Protein AF-A0A7W0WLI1-F1 (afdb_monomer_lite)

Structure (mmCIF, N/CA/C/O backbone):
data_AF-A0A7W0WLI1-F1
#
_entry.id   AF-A0A7W0WLI1-F1
#
loop_
_atom_site.group_PDB
_atom_site.id
_atom_site.type_symbol
_atom_site.label_atom_id
_atom_site.label_alt_id
_atom_site.label_comp_id
_atom_site.label_asym_id
_atom_site.label_entity_id
_atom_site.label_seq_id
_atom_site.pdbx_PDB_ins_code
_atom_site.Cartn_x
_atom_site.Cartn_y
_atom_site.Cartn_z
_atom_site.occupancy
_atom_site.B_iso_or_equiv
_atom_site.auth_seq_id
_atom_site.auth_comp_id
_atom_site.auth_asym_id
_atom_site.auth_atom_id
_atom_site.pdbx_PDB_model_num
ATOM 1 N N . GLN A 1 1 ? -2.106 -6.537 -14.345 1.00 64.06 1 GLN A N 1
ATOM 2 C CA . GLN A 1 1 ? -3.451 -6.701 -13.709 1.00 64.06 1 GLN A CA 1
ATOM 3 C C . GLN A 1 1 ? -3.476 -7.639 -12.492 1.00 64.06 1 GLN A C 1
ATOM 5 O O . GLN A 1 1 ? -4.203 -7.353 -11.544 1.00 64.06 1 GLN A O 1
ATOM 10 N N . GLY A 1 2 ? -2.747 -8.766 -12.488 1.00 90.25 2 GLY A N 1
ATOM 11 C CA . GLY A 1 2 ? -2.729 -9.686 -11.337 1.00 90.25 2 GLY A CA 1
ATOM 12 C C . GLY A 1 2 ? -2.161 -9.052 -10.061 1.00 90.25 2 GLY A C 1
ATOM 13 O O . GLY A 1 2 ? -2.752 -9.200 -8.993 1.00 90.25 2 GLY A O 1
ATOM 14 N N . GLY A 1 3 ? -1.083 -8.267 -10.191 1.00 93.88 3 GLY A N 1
ATOM 15 C CA . GLY A 1 3 ? -0.453 -7.566 -9.068 1.00 93.88 3 GLY A CA 1
ATOM 16 C C . GLY A 1 3 ? -1.407 -6.617 -8.340 1.00 93.88 3 GLY A C 1
ATOM 17 O O . GLY A 1 3 ? -1.482 -6.650 -7.117 1.00 93.88 3 GLY A O 1
ATOM 18 N N . ALA A 1 4 ? -2.222 -5.858 -9.082 1.00 95.69 4 ALA A N 1
ATOM 19 C CA . ALA A 1 4 ? -3.201 -4.935 -8.502 1.00 95.69 4 ALA A CA 1
ATOM 20 C C . ALA A 1 4 ? -4.261 -5.655 -7.653 1.00 95.69 4 ALA A C 1
ATOM 22 O O . ALA A 1 4 ? -4.598 -5.194 -6.566 1.00 95.69 4 ALA A O 1
ATOM 23 N N . ARG A 1 5 ? -4.748 -6.821 -8.104 1.00 97.81 5 ARG A N 1
ATOM 24 C CA . ARG A 1 5 ? -5.717 -7.620 -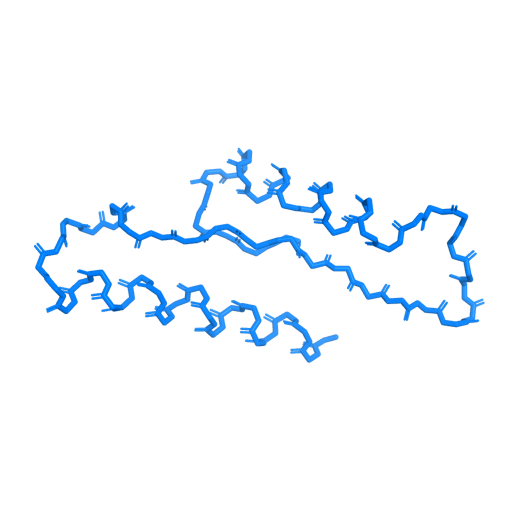7.333 1.00 97.81 5 ARG A CA 1
ATOM 25 C C . ARG A 1 5 ? -5.113 -8.154 -6.036 1.00 97.81 5 ARG A C 1
ATOM 27 O O . ARG A 1 5 ? -5.771 -8.115 -5.002 1.00 97.81 5 ARG A O 1
ATOM 34 N N . VAL A 1 6 ? -3.873 -8.643 -6.087 1.00 98.19 6 VAL A N 1
ATOM 35 C CA . VAL A 1 6 ? -3.165 -9.142 -4.897 1.00 98.19 6 VAL A CA 1
ATOM 36 C C . VAL A 1 6 ? -2.887 -8.003 -3.917 1.00 98.19 6 VAL A C 1
ATOM 38 O O . VAL A 1 6 ? -3.137 -8.157 -2.723 1.00 98.19 6 VAL A O 1
ATOM 41 N N . ALA A 1 7 ? -2.432 -6.850 -4.411 1.00 98.19 7 ALA A N 1
ATOM 42 C CA . ALA A 1 7 ? -2.199 -5.664 -3.594 1.00 98.19 7 ALA A CA 1
ATOM 43 C C . ALA A 1 7 ? -3.483 -5.206 -2.886 1.00 98.19 7 ALA A C 1
ATOM 45 O O . ALA A 1 7 ? -3.468 -4.979 -1.678 1.00 98.19 7 ALA A O 1
ATOM 46 N N . GLU A 1 8 ? -4.611 -5.150 -3.595 1.00 98.44 8 GLU A N 1
ATOM 47 C CA . GLU A 1 8 ? -5.882 -4.739 -2.994 1.00 98.44 8 GLU A CA 1
ATOM 48 C C . GLU A 1 8 ? -6.397 -5.757 -1.964 1.00 98.44 8 GLU A C 1
ATOM 50 O O . GLU A 1 8 ? -6.868 -5.376 -0.891 1.00 98.44 8 GLU A O 1
ATOM 55 N N . ALA A 1 9 ? -6.232 -7.057 -2.229 1.00 98.50 9 ALA A N 1
ATOM 56 C CA . ALA A 1 9 ? -6.564 -8.101 -1.261 1.00 98.50 9 ALA A CA 1
ATOM 57 C C . ALA A 1 9 ? -5.714 -7.994 0.019 1.00 98.50 9 ALA A C 1
ATOM 59 O O . ALA A 1 9 ? -6.245 -8.125 1.124 1.00 98.50 9 ALA A O 1
ATOM 60 N N . LEU A 1 10 ? -4.413 -7.708 -0.109 1.00 98.50 10 LEU A N 1
ATOM 61 C CA . LEU A 1 10 ? -3.525 -7.461 1.030 1.00 98.50 10 LEU A CA 1
ATOM 62 C C . LEU A 1 10 ? -3.942 -6.211 1.809 1.00 98.50 10 LEU A C 1
ATOM 64 O O . LEU A 1 10 ? -4.029 -6.259 3.038 1.00 98.50 10 LEU A O 1
ATOM 68 N N . ARG A 1 11 ? -4.246 -5.115 1.104 1.00 98.62 11 ARG A N 1
ATOM 69 C CA . ARG A 1 11 ? -4.693 -3.855 1.704 1.00 98.62 11 ARG A CA 1
ATOM 70 C C . ARG A 1 11 ? -5.947 -4.058 2.556 1.00 98.62 11 ARG A C 1
ATOM 72 O O . ARG A 1 11 ? -5.949 -3.725 3.742 1.00 98.62 11 ARG A O 1
ATOM 79 N N . ALA A 1 12 ? -6.976 -4.677 1.978 1.00 98.38 12 ALA A N 1
ATOM 80 C CA . ALA A 1 12 ? -8.222 -4.985 2.672 1.00 98.38 12 ALA A CA 1
ATOM 81 C C . ALA A 1 12 ? -8.025 -5.995 3.819 1.00 98.38 12 ALA A C 1
ATOM 83 O O . ALA A 1 12 ? -8.641 -5.864 4.880 1.00 98.38 12 ALA A O 1
ATOM 84 N N . GLY A 1 13 ? -7.150 -6.989 3.631 1.00 98.56 13 GLY A N 1
ATOM 85 C CA . GLY A 1 13 ? -6.830 -7.999 4.638 1.00 98.56 13 GLY A CA 1
ATOM 86 C C . GLY A 1 13 ? -6.179 -7.408 5.889 1.00 98.56 13 GLY A C 1
ATOM 87 O O . GLY A 1 13 ? -6.610 -7.715 7.002 1.00 98.56 13 GLY A O 1
ATOM 88 N N . ILE A 1 14 ? -5.192 -6.523 5.719 1.00 98.44 14 ILE A N 1
ATOM 89 C CA . ILE A 1 14 ? -4.508 -5.834 6.826 1.00 98.44 14 ILE A CA 1
ATOM 90 C C . ILE A 1 14 ? -5.486 -4.945 7.598 1.00 98.44 14 ILE A C 1
ATOM 92 O O . ILE A 1 14 ? -5.545 -5.018 8.826 1.00 98.44 14 ILE A O 1
ATOM 96 N N . GLU A 1 15 ? -6.319 -4.178 6.894 1.00 98.25 15 GLU A N 1
ATOM 97 C CA . GLU A 1 15 ? -7.363 -3.367 7.527 1.00 98.25 15 GLU A CA 1
ATOM 98 C C . GLU A 1 15 ? -8.354 -4.242 8.326 1.00 98.25 15 GLU A C 1
ATOM 100 O O . GLU A 1 15 ? -8.736 -3.922 9.456 1.00 98.25 15 GLU A O 1
ATOM 105 N N . GLY A 1 16 ? -8.726 -5.404 7.778 1.00 98.31 16 GLY A N 1
ATOM 106 C CA . GLY A 1 16 ? -9.575 -6.389 8.448 1.00 98.31 16 GLY A CA 1
ATOM 107 C C . GLY A 1 16 ? -8.935 -7.030 9.686 1.00 98.31 16 GLY A C 1
ATOM 108 O O . GLY A 1 16 ? -9.636 -7.292 10.665 1.00 98.31 16 GLY A O 1
ATOM 109 N N . VAL A 1 17 ? -7.620 -7.274 9.683 1.00 98.31 17 VAL A N 1
ATOM 110 C CA . VAL A 1 17 ? -6.872 -7.718 10.876 1.00 98.31 17 VAL A CA 1
ATOM 111 C C . VAL A 1 17 ? -6.942 -6.654 11.967 1.00 98.31 17 VAL A C 1
ATOM 113 O O . VAL A 1 17 ? -7.285 -6.989 13.098 1.00 98.31 17 VAL A O 1
ATOM 116 N N . GLY A 1 18 ? -6.701 -5.383 11.627 1.00 97.88 18 GLY A N 1
ATOM 117 C CA . GLY A 1 18 ? -6.779 -4.271 12.577 1.00 97.88 18 GLY A CA 1
ATOM 118 C C . GLY A 1 18 ? -8.119 -4.222 13.312 1.00 97.88 18 GLY A C 1
ATOM 119 O O . GLY A 1 18 ? -8.154 -4.183 14.542 1.00 97.88 18 GLY A O 1
ATOM 120 N N . ARG A 1 19 ? -9.225 -4.340 12.564 1.00 97.00 19 ARG A N 1
ATOM 121 C CA . ARG A 1 19 ? -10.575 -4.407 13.146 1.00 97.00 19 ARG A CA 1
ATOM 122 C C . ARG A 1 19 ? -10.769 -5.614 14.066 1.00 97.00 19 ARG A C 1
ATOM 124 O O . ARG A 1 19 ? -11.315 -5.458 15.152 1.00 97.00 19 ARG A O 1
ATOM 131 N N . ARG A 1 20 ? -10.315 -6.810 13.667 1.00 98.00 20 ARG A N 1
ATOM 132 C CA . ARG A 1 20 ? -10.436 -8.033 14.491 1.00 98.00 20 ARG A CA 1
ATOM 133 C C . ARG A 1 20 ? -9.649 -7.960 15.798 1.00 98.00 20 ARG A C 1
ATOM 135 O O . ARG A 1 20 ? -10.047 -8.593 16.767 1.00 98.00 20 ARG A O 1
ATOM 142 N N . LEU A 1 21 ? -8.561 -7.195 15.823 1.00 97.94 21 LEU A N 1
ATOM 143 C CA . LEU A 1 21 ? -7.760 -6.953 17.024 1.00 97.94 21 LEU A CA 1
ATOM 144 C C . LEU A 1 21 ? -8.326 -5.831 17.916 1.00 97.94 21 LEU A C 1
ATOM 146 O O . LEU A 1 21 ? -7.755 -5.552 18.964 1.00 97.94 21 LEU A O 1
ATOM 150 N N . GLY A 1 22 ? -9.436 -5.195 17.526 1.00 97.56 22 GLY A N 1
ATOM 151 C CA . GLY A 1 22 ? -10.094 -4.150 18.314 1.00 97.56 22 GLY A CA 1
ATOM 152 C C . GLY A 1 22 ? -9.509 -2.746 18.137 1.00 97.56 22 GLY A C 1
ATOM 153 O O . GLY A 1 22 ? -9.845 -1.851 18.911 1.00 97.56 22 GLY A O 1
ATOM 154 N N . TYR A 1 23 ? -8.659 -2.516 17.131 1.00 98.06 23 TYR A N 1
ATOM 155 C CA . TYR A 1 23 ? -8.184 -1.167 16.824 1.00 98.06 23 TYR A CA 1
ATOM 156 C C . TYR A 1 23 ? -9.290 -0.314 16.176 1.00 98.06 23 TYR A C 1
ATOM 158 O O . TYR A 1 23 ? -10.101 -0.844 15.407 1.00 98.06 23 TYR A O 1
ATOM 166 N N . PRO A 1 24 ? -9.300 1.014 16.413 1.00 97.00 24 PRO A N 1
ATOM 167 C CA . PRO A 1 24 ? -10.151 1.943 15.679 1.00 97.00 24 PRO A CA 1
ATOM 168 C C . PRO A 1 24 ? -10.038 1.771 14.160 1.00 97.00 24 PRO A C 1
ATOM 170 O O . PRO A 1 24 ? -8.961 1.492 13.623 1.00 97.00 24 PRO A O 1
ATOM 173 N N . ALA A 1 25 ? -11.155 1.971 13.457 1.00 92.56 25 ALA A N 1
ATOM 174 C CA . ALA A 1 25 ? -11.193 1.887 12.001 1.00 92.56 25 ALA A CA 1
ATOM 175 C C . ALA A 1 25 ? -10.170 2.846 11.369 1.00 92.56 25 ALA A C 1
ATOM 177 O O . ALA A 1 25 ? -10.068 4.008 11.758 1.00 92.56 25 ALA A O 1
ATOM 178 N N . GLY A 1 26 ? -9.396 2.343 10.406 1.00 92.94 26 GLY A N 1
ATOM 179 C CA . GLY A 1 26 ? -8.358 3.116 9.723 1.00 92.94 26 GLY A CA 1
ATOM 180 C C . GLY A 1 26 ? -7.048 3.296 10.501 1.00 92.94 26 GLY A C 1
ATOM 181 O O . GLY A 1 26 ? -6.084 3.782 9.913 1.00 92.94 26 GLY A O 1
ATOM 182 N N . LEU A 1 27 ? -6.9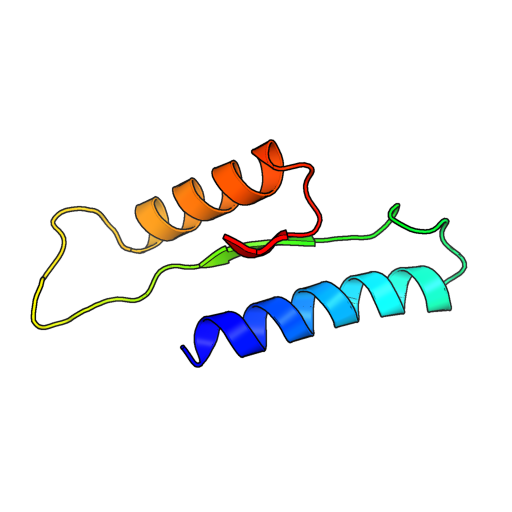61 2.873 11.773 1.00 97.00 27 LEU A N 1
ATOM 183 C CA . LEU A 1 27 ? -5.726 3.006 12.557 1.00 97.00 27 LEU A CA 1
ATOM 184 C C . LEU A 1 27 ? -4.611 2.088 12.036 1.00 97.00 27 LEU A C 1
ATOM 186 O O . LEU A 1 27 ? -3.466 2.513 11.906 1.00 97.00 27 LEU A O 1
ATOM 190 N N . VAL A 1 28 ? -4.950 0.835 11.721 1.00 97.94 28 VAL A N 1
ATOM 191 C CA . VAL A 1 28 ? -4.021 -0.145 11.143 1.00 97.94 28 VAL A CA 1
ATOM 192 C C . VAL A 1 28 ? -4.395 -0.365 9.683 1.00 97.94 28 VAL A C 1
ATOM 194 O O . VAL A 1 28 ? -5.401 -1.001 9.375 1.00 97.94 28 VAL A O 1
ATOM 197 N N . THR A 1 29 ? -3.589 0.194 8.785 1.00 98.50 29 THR A N 1
ATOM 198 C CA . THR A 1 29 ? -3.764 0.118 7.329 1.00 98.50 29 THR A CA 1
ATOM 199 C C . THR A 1 29 ? -2.408 -0.010 6.639 1.00 98.50 29 THR A C 1
ATOM 201 O O . THR A 1 29 ? -1.359 0.102 7.275 1.00 98.50 29 THR A O 1
ATOM 204 N N . VAL A 1 30 ? -2.416 -0.232 5.325 1.00 98.56 30 VAL A N 1
ATOM 205 C CA . VAL A 1 30 ? -1.204 -0.248 4.500 1.00 98.56 30 VAL A CA 1
ATOM 206 C C . VAL A 1 30 ? -1.420 0.584 3.239 1.00 98.56 30 VAL A C 1
ATOM 208 O O . VAL A 1 30 ? -2.515 0.620 2.689 1.00 98.56 30 VAL A O 1
ATOM 211 N N . SER A 1 31 ? -0.382 1.284 2.787 1.00 98.69 31 SER A N 1
ATOM 212 C CA . SER A 1 31 ? -0.332 1.868 1.439 1.00 98.69 31 SER A CA 1
ATOM 213 C C . SER A 1 31 ? 0.654 1.058 0.616 1.00 98.69 31 SER A C 1
ATOM 215 O O . SER A 1 31 ? 1.714 0.710 1.135 1.00 98.69 31 SER A O 1
ATOM 217 N N . ILE A 1 32 ? 0.305 0.737 -0.625 1.00 98.69 32 ILE A N 1
ATOM 218 C CA . ILE A 1 32 ? 1.081 -0.163 -1.479 1.00 98.69 32 ILE A CA 1
ATOM 219 C C . ILE A 1 32 ? 1.364 0.554 -2.796 1.00 98.69 32 ILE A C 1
ATOM 221 O O . ILE A 1 32 ? 0.446 1.080 -3.419 1.00 98.69 32 ILE A O 1
ATOM 225 N N . GLY A 1 33 ? 2.631 0.579 -3.201 1.00 98.19 33 GLY A N 1
ATOM 226 C CA . GLY A 1 33 ? 3.033 0.983 -4.543 1.00 98.19 33 GLY A CA 1
ATOM 227 C C . GLY A 1 33 ? 3.251 -0.239 -5.420 1.00 98.19 33 GLY A C 1
ATOM 228 O O . GLY A 1 33 ? 3.933 -1.177 -5.002 1.00 98.19 33 GLY A O 1
ATOM 229 N N . LEU A 1 34 ? 2.669 -0.238 -6.614 1.00 96.75 34 LEU A N 1
ATOM 230 C CA . LEU A 1 34 ? 2.777 -1.312 -7.586 1.00 96.75 34 LEU A CA 1
ATOM 231 C C . LEU A 1 34 ? 3.507 -0.822 -8.840 1.00 96.75 34 LEU A C 1
ATOM 233 O O . LEU A 1 34 ? 3.229 0.248 -9.372 1.00 96.75 34 LEU A O 1
ATOM 237 N N . ALA A 1 35 ? 4.413 -1.649 -9.350 1.00 94.25 35 ALA A N 1
ATOM 238 C CA . ALA A 1 35 ? 4.986 -1.481 -10.675 1.00 94.25 35 ALA A CA 1
ATOM 239 C C . ALA A 1 35 ? 4.987 -2.829 -11.402 1.00 94.25 35 ALA A C 1
ATOM 241 O O . ALA A 1 35 ? 5.181 -3.877 -10.783 1.00 94.25 35 ALA A O 1
ATOM 242 N N . GLU A 1 36 ? 4.756 -2.800 -12.711 1.00 91.38 36 GLU A N 1
ATOM 243 C CA . GLU A 1 36 ? 4.848 -3.967 -13.588 1.00 91.38 36 GLU A CA 1
ATOM 244 C C . GLU A 1 36 ? 6.021 -3.743 -14.553 1.00 91.38 36 GLU A C 1
ATOM 246 O O . GLU A 1 36 ? 6.184 -2.655 -15.102 1.00 91.38 36 GLU A O 1
ATOM 251 N N . PHE A 1 37 ? 6.863 -4.762 -14.720 1.00 88.06 37 PHE A N 1
ATOM 252 C CA . PHE A 1 37 ? 7.934 -4.747 -15.713 1.00 88.06 37 PHE A CA 1
ATOM 253 C C . PHE A 1 37 ? 7.369 -5.167 -17.071 1.00 88.06 37 PHE A C 1
ATOM 255 O O . PHE A 1 37 ? 6.776 -6.245 -17.168 1.00 88.06 37 PHE A O 1
ATOM 262 N N . ASP A 1 38 ? 7.574 -4.354 -18.111 1.00 85.31 38 ASP A N 1
ATOM 263 C CA . ASP A 1 38 ? 7.263 -4.735 -19.490 1.00 85.31 38 ASP A CA 1
ATOM 264 C C . ASP A 1 38 ? 8.564 -5.047 -20.253 1.00 85.31 38 ASP A C 1
ATOM 266 O O . ASP A 1 38 ? 9.361 -4.145 -20.501 1.00 85.31 38 ASP A O 1
ATOM 270 N N . PRO A 1 39 ? 8.804 -6.305 -20.664 1.00 82.06 39 PRO A N 1
ATOM 271 C CA . PRO A 1 39 ? 9.997 -6.660 -21.431 1.00 82.06 39 PRO A CA 1
ATOM 272 C C . PRO A 1 39 ? 10.022 -6.061 -22.847 1.00 82.06 39 PRO A C 1
ATOM 274 O O . PRO A 1 39 ? 11.072 -6.074 -23.486 1.00 82.06 39 PRO A O 1
ATOM 277 N N . ARG A 1 40 ? 8.887 -5.573 -23.366 1.00 86.25 40 ARG A N 1
ATOM 278 C CA . ARG A 1 40 ? 8.785 -4.931 -24.690 1.00 86.25 40 ARG A CA 1
ATOM 279 C C . ARG A 1 40 ? 9.097 -3.440 -24.632 1.00 86.25 40 ARG A C 1
ATOM 281 O O . ARG A 1 40 ? 9.461 -2.859 -25.649 1.00 86.25 40 ARG A O 1
ATOM 288 N N . GLU A 1 41 ? 8.974 -2.852 -23.449 1.00 76.19 41 GLU A N 1
ATOM 289 C CA . GLU A 1 41 ? 9.315 -1.465 -23.156 1.00 76.19 41 GLU A CA 1
ATOM 290 C C . GLU A 1 41 ? 10.242 -1.453 -21.938 1.00 76.19 41 GLU A C 1
ATOM 292 O O . GLU A 1 41 ? 9.799 -1.164 -20.821 1.00 76.19 41 GLU A O 1
ATOM 297 N N . PRO A 1 42 ? 11.530 -1.809 -22.121 1.00 67.81 42 PRO A N 1
ATOM 298 C CA . PRO A 1 42 ? 12.491 -1.734 -21.040 1.00 67.81 42 PRO A CA 1
ATOM 299 C C . PRO A 1 42 ? 12.602 -0.273 -20.610 1.00 67.81 42 PRO A C 1
ATOM 301 O O . PRO A 1 42 ? 13.198 0.560 -21.286 1.00 67.81 42 PRO A O 1
ATOM 304 N N . SER A 1 43 ? 11.953 0.042 -19.497 1.00 68.25 43 SER A N 1
ATOM 305 C CA . SER A 1 43 ? 12.071 1.330 -18.834 1.00 68.25 43 SER A CA 1
ATOM 306 C C . SER A 1 43 ? 13.523 1.536 -18.403 1.00 68.25 43 SER A C 1
ATOM 308 O O . SER A 1 43 ? 14.074 0.695 -17.695 1.00 68.25 43 SER A O 1
ATOM 310 N N . ASP A 1 44 ? 14.100 2.695 -18.730 1.00 65.56 44 ASP A N 1
ATOM 311 C CA . ASP A 1 44 ? 15.393 3.132 -18.174 1.00 65.56 44 ASP A CA 1
ATOM 312 C C . ASP A 1 44 ? 15.324 3.342 -16.651 1.00 65.56 44 ASP A C 1
ATOM 314 O O . ASP A 1 44 ? 16.338 3.370 -15.955 1.00 65.56 44 ASP A O 1
ATOM 318 N N . THR A 1 45 ? 14.113 3.513 -16.111 1.00 68.12 45 THR A N 1
ATOM 319 C CA . THR A 1 45 ? 13.878 3.656 -14.673 1.00 68.12 45 THR A CA 1
ATOM 320 C C . THR A 1 45 ? 13.774 2.283 -14.012 1.00 68.12 45 THR A C 1
ATOM 322 O O . THR A 1 45 ? 12.955 1.458 -14.421 1.00 68.12 45 THR A O 1
ATOM 325 N N . ASP A 1 46 ? 14.559 2.080 -12.953 1.00 86.38 46 ASP A N 1
ATOM 326 C CA . ASP A 1 46 ? 14.517 0.901 -12.083 1.00 86.38 46 ASP A CA 1
ATOM 327 C C . ASP A 1 46 ? 13.077 0.607 -11.606 1.00 86.38 46 ASP A C 1
ATOM 329 O O . ASP A 1 46 ? 12.364 1.494 -11.120 1.00 86.38 46 ASP A O 1
ATOM 333 N N . LEU A 1 47 ? 12.644 -0.651 -11.740 1.00 90.75 47 LEU A N 1
ATOM 334 C CA . LEU A 1 47 ? 11.316 -1.125 -11.341 1.00 90.75 47 LEU A CA 1
ATOM 335 C C . LEU A 1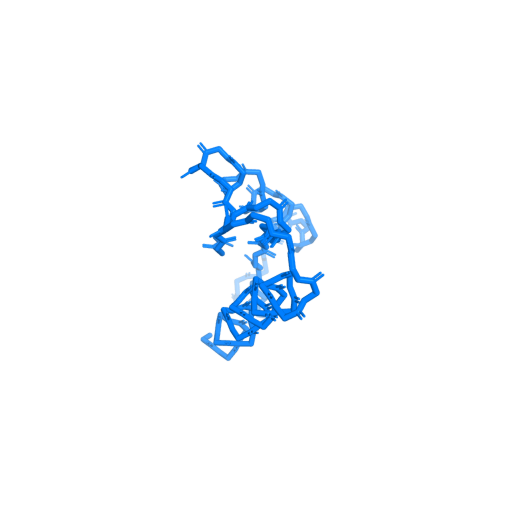 47 ? 10.990 -0.785 -9.877 1.00 90.75 47 LEU A C 1
ATOM 337 O O . LEU A 1 47 ? 9.848 -0.442 -9.561 1.00 90.75 47 LEU A O 1
ATOM 341 N N . LEU A 1 48 ? 11.988 -0.829 -8.992 1.00 92.19 48 LEU A N 1
ATOM 342 C CA . LEU A 1 48 ? 11.842 -0.468 -7.584 1.00 92.19 48 LEU A CA 1
ATOM 343 C C . LEU A 1 48 ? 11.574 1.027 -7.407 1.00 92.19 48 LEU A C 1
ATOM 345 O O . LEU A 1 48 ? 10.740 1.398 -6.584 1.00 92.19 48 LEU A O 1
ATOM 349 N N . VAL A 1 49 ? 12.214 1.887 -8.204 1.00 94.19 49 VAL A N 1
ATOM 350 C CA . VAL A 1 49 ? 11.961 3.337 -8.176 1.00 94.19 49 VAL A CA 1
ATOM 351 C C . VAL A 1 49 ? 10.536 3.636 -8.637 1.00 94.19 49 VAL A C 1
ATOM 353 O O . VAL A 1 49 ? 9.860 4.479 -8.046 1.00 94.19 49 VAL A O 1
ATOM 356 N N . SER A 1 50 ? 10.044 2.931 -9.656 1.00 93.62 50 SER A N 1
ATOM 357 C CA . SER A 1 50 ? 8.650 3.046 -10.097 1.00 93.62 50 SER A CA 1
ATOM 358 C C . SER A 1 50 ? 7.664 2.621 -9.005 1.00 93.62 50 SER A C 1
ATOM 360 O O . SER A 1 50 ? 6.710 3.355 -8.732 1.00 93.62 50 SER A O 1
ATOM 362 N N . ALA A 1 51 ? 7.920 1.496 -8.329 1.00 95.81 51 ALA A N 1
ATOM 363 C CA . ALA A 1 51 ? 7.091 1.023 -7.220 1.00 95.81 51 ALA A CA 1
ATOM 364 C C . ALA A 1 51 ? 7.117 1.991 -6.022 1.00 95.81 51 ALA A C 1
ATOM 366 O O . ALA A 1 51 ? 6.075 2.281 -5.436 1.00 95.81 51 ALA A O 1
ATOM 367 N N . ASP A 1 52 ? 8.278 2.554 -5.685 1.00 96.81 52 ASP A N 1
ATOM 368 C CA . ASP A 1 52 ? 8.416 3.522 -4.594 1.00 96.81 52 ASP A CA 1
ATOM 369 C C . ASP A 1 52 ? 7.684 4.840 -4.899 1.00 96.81 52 ASP A C 1
ATOM 371 O O . ASP A 1 52 ? 6.926 5.356 -4.074 1.00 96.81 52 ASP A O 1
ATOM 375 N N . ARG A 1 53 ? 7.790 5.352 -6.132 1.00 96.75 53 ARG A N 1
ATOM 376 C CA . ARG A 1 53 ? 7.003 6.520 -6.570 1.00 96.75 53 ARG A CA 1
ATOM 377 C C . ARG A 1 53 ? 5.504 6.264 -6.460 1.00 96.75 53 ARG A C 1
ATOM 379 O O . ARG A 1 53 ? 4.764 7.144 -6.019 1.00 96.75 53 ARG A O 1
ATOM 386 N N . ALA A 1 54 ? 5.054 5.075 -6.845 1.00 97.62 54 ALA A N 1
ATOM 387 C CA . ALA A 1 54 ? 3.663 4.674 -6.703 1.00 97.62 54 ALA A CA 1
ATOM 388 C C . ALA A 1 54 ? 3.242 4.621 -5.220 1.00 97.62 54 ALA A C 1
ATOM 390 O O . ALA A 1 54 ? 2.219 5.191 -4.843 1.00 97.62 54 ALA A O 1
ATOM 391 N N . LEU A 1 55 ? 4.092 4.091 -4.335 1.00 98.50 55 LEU A N 1
ATOM 392 C CA . LEU A 1 55 ? 3.858 4.089 -2.888 1.00 98.50 55 LEU A CA 1
ATOM 393 C C . LEU A 1 55 ? 3.705 5.512 -2.331 1.00 98.50 55 LEU A C 1
ATOM 395 O O . LEU A 1 55 ? 2.80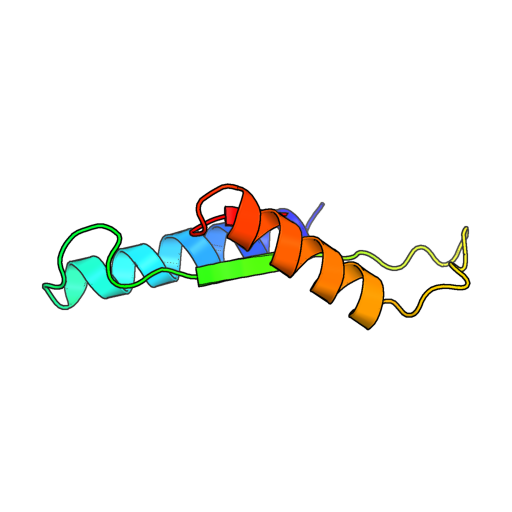9 5.772 -1.521 1.00 98.50 55 LEU A O 1
ATOM 399 N N . TYR A 1 56 ? 4.543 6.452 -2.771 1.00 98.25 56 TYR A N 1
ATOM 400 C CA . TYR A 1 56 ? 4.403 7.858 -2.393 1.00 98.25 56 TYR A CA 1
ATOM 401 C C . TYR A 1 56 ? 3.077 8.459 -2.861 1.00 98.25 56 TYR A C 1
ATOM 403 O O . TYR A 1 56 ? 2.443 9.177 -2.086 1.00 98.25 56 TYR A O 1
ATOM 411 N N . ARG A 1 57 ? 2.608 8.132 -4.073 1.00 98.50 57 ARG A N 1
ATOM 412 C CA . ARG A 1 57 ? 1.281 8.557 -4.551 1.00 98.50 57 ARG A CA 1
ATOM 413 C C . ARG A 1 57 ? 0.164 8.001 -3.672 1.00 98.50 57 ARG A C 1
ATOM 415 O O . ARG A 1 57 ? -0.691 8.773 -3.250 1.00 98.50 57 ARG A O 1
ATOM 422 N N . ALA A 1 58 ? 0.204 6.715 -3.321 1.00 98.50 58 ALA A N 1
ATOM 423 C CA . ALA A 1 58 ? -0.778 6.110 -2.418 1.00 98.50 58 ALA A CA 1
ATOM 424 C C . ALA A 1 58 ? -0.808 6.813 -1.047 1.00 98.50 58 ALA A C 1
ATOM 426 O O . ALA A 1 58 ? -1.875 7.100 -0.505 1.00 98.50 58 ALA A O 1
ATOM 427 N N . LYS A 1 59 ? 0.363 7.159 -0.492 1.00 98.25 59 LYS A N 1
ATOM 428 C CA . LYS A 1 59 ? 0.452 7.920 0.766 1.00 98.25 59 LYS A CA 1
ATOM 429 C C . LYS A 1 59 ? -0.106 9.339 0.632 1.00 98.25 59 LYS A C 1
ATOM 431 O O . LYS A 1 59 ? -0.798 9.797 1.540 1.00 98.25 59 LYS A O 1
ATOM 436 N N . ALA A 1 60 ? 0.188 10.020 -0.475 1.00 98.25 60 ALA A N 1
ATOM 437 C CA . ALA A 1 60 ? -0.284 11.376 -0.747 1.00 98.25 60 ALA A CA 1
ATOM 438 C C . ALA A 1 60 ? -1.802 11.435 -0.991 1.00 98.25 60 ALA A C 1
ATOM 440 O O . ALA A 1 60 ? -2.440 12.411 -0.611 1.00 98.25 60 ALA A O 1
ATOM 441 N N . ALA A 1 61 ? -2.392 10.371 -1.540 1.00 97.19 61 ALA A N 1
ATOM 442 C CA . ALA A 1 61 ? -3.828 10.248 -1.796 1.00 97.19 61 ALA A CA 1
ATOM 443 C C . ALA A 1 61 ? -4.682 9.971 -0.539 1.00 97.19 61 ALA A C 1
ATOM 445 O O . ALA A 1 61 ? -5.872 9.692 -0.657 1.00 97.19 61 ALA A O 1
ATOM 446 N N . GLY A 1 62 ? -4.097 10.039 0.663 1.00 96.19 62 GLY A N 1
ATOM 447 C CA . GLY A 1 62 ? -4.802 9.783 1.923 1.00 96.19 62 GLY A CA 1
ATOM 448 C C . GLY A 1 62 ? -4.432 8.467 2.609 1.00 96.19 62 GLY A C 1
ATOM 449 O O . GLY A 1 62 ? -5.032 8.145 3.631 1.00 96.19 62 GLY A O 1
ATOM 450 N N . ARG A 1 63 ? -3.397 7.758 2.121 1.00 97.94 63 ARG A N 1
ATOM 451 C CA . ARG A 1 63 ? -2.970 6.429 2.606 1.00 97.94 63 ARG A CA 1
ATOM 452 C C . ARG A 1 63 ? -4.066 5.378 2.386 1.00 97.94 63 ARG A C 1
ATOM 454 O O . ARG A 1 63 ? -5.000 5.611 1.634 1.00 97.94 63 ARG A O 1
ATOM 461 N N . ASN A 1 64 ? -3.908 4.197 2.993 1.00 98.19 64 ASN A N 1
ATOM 462 C CA . ASN A 1 64 ? -4.802 3.045 2.831 1.00 98.19 64 ASN A CA 1
ATOM 463 C C . ASN A 1 64 ? -5.242 2.825 1.370 1.00 98.19 64 ASN A C 1
ATOM 465 O O . ASN A 1 64 ? -6.431 2.704 1.082 1.00 98.19 64 ASN A O 1
ATOM 469 N N . ALA A 1 65 ? -4.276 2.827 0.451 1.00 98.25 65 ALA A N 1
ATOM 470 C CA . ALA A 1 65 ? -4.516 2.814 -0.986 1.00 98.25 65 ALA A CA 1
ATOM 471 C C . ALA A 1 65 ? -3.446 2.002 -1.725 1.00 98.2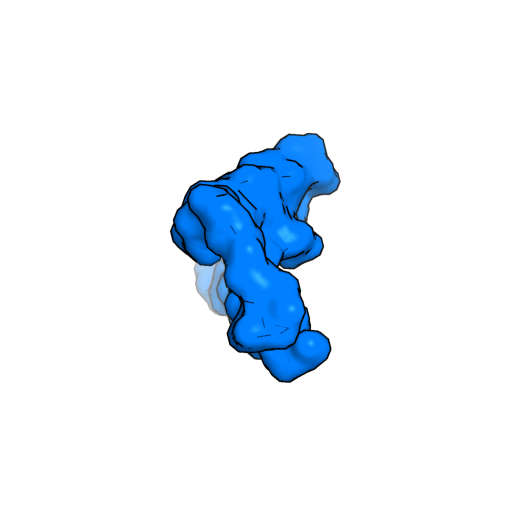5 65 ALA A C 1
ATOM 473 O O . ALA A 1 65 ? -2.331 1.817 -1.225 1.00 98.25 65 ALA A O 1
ATOM 474 N N . VAL A 1 66 ? -3.798 1.553 -2.928 1.00 98.38 66 VAL A N 1
ATOM 475 C CA . VAL A 1 66 ? -2.882 0.980 -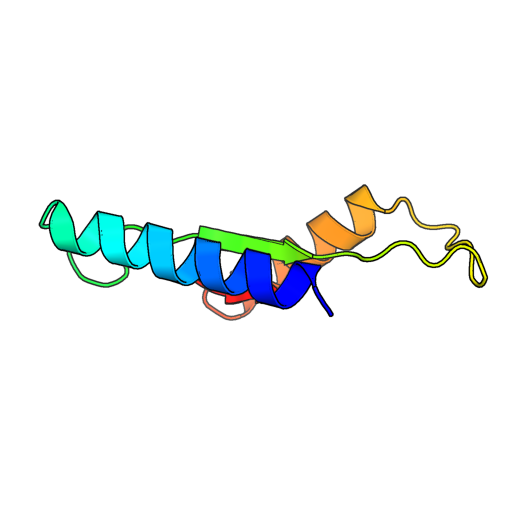3.919 1.00 98.38 66 VAL A CA 1
ATOM 476 C C . VAL A 1 66 ? -2.729 1.991 -5.051 1.00 98.38 66 VAL A C 1
ATOM 478 O O . VAL A 1 66 ? -3.729 2.563 -5.489 1.00 98.38 66 VAL A O 1
ATOM 481 N N . ALA A 1 67 ? -1.503 2.219 -5.513 1.00 96.75 67 ALA A N 1
ATOM 482 C CA . ALA A 1 67 ? -1.206 3.088 -6.650 1.00 96.75 67 ALA A CA 1
ATOM 483 C C . ALA A 1 67 ? -0.103 2.502 -7.528 1.00 96.75 67 ALA A C 1
ATOM 485 O O . ALA A 1 67 ? 0.624 1.609 -7.033 1.00 96.75 67 ALA A O 1
#

Radius of gyration: 13.92 Å; chains: 1; bounding box: 27×21×43 Å

Foldseek 3Di:
DVVQVVVLVVQVVQQVVCVVVPHPRPPGGAQWFDFDQDPVDHDPDDRVVNSVVQSVVCVVVVHSYYD

pLDDT: mean 93.52, std 8.77, range [64.06, 98.69]

Secondary structure (DSSP, 8-state):
-HHHHHHHHHHHHHHHHHHHTTPPTTTS---B------TTS--SS-HHHHHHHHHHHHHHTTSS-B-

Sequence (67 aa):
QGGARVAEALRAGIEGVGRRLGYPAGLVTVSIGLAEFDPREPSDTDLLVSADRALYRAKAAGRNAVA